Protein AF-A0A2A8ZT69-F1 (afdb_monomer_lite)

Se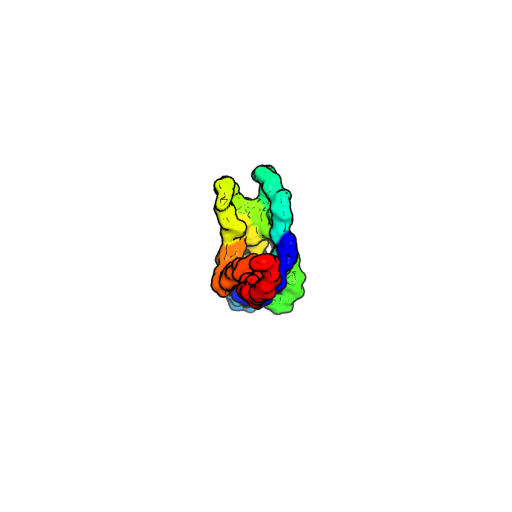condary structure (DSSP, 8-state):
-EEEEEEEEEEE-S--TTS-SEEEEEEEEEEE-SS--TT--EEEEEEEEETTS--EEEEEE--S--TT--GGG-EEEEES--S--TT--EEEEEHHHHHTT--------------------

Sequence (121 aa):
MLKIIEKSFDLYLLNEKEGENIVECVLHSYELFGEVEKNDEYVGHVLITIGKRKPFDFAIWKGDYEPGENWTNHYVCLPTMLEENGDDELEIIPLGDLLEGMEEENDFKDSATKGEDQHDK

Radius of gyration: 20.53 Å; chains: 1; bounding box: 70×48×38 Å

pLDDT: mean 76.57, std 17.74, range [43.19, 97.31]

Foldseek 3Di:
DKDADWDKDWDAAPDDPDDDRIWIKTWGIWDFDDDDDPPDQWTTWTWMDTHPDHTDIWTWGAADDDPPDDLQRIWTWDFSDDPDDPPTDTDIGGVCVVCPPPDPPPVDDDDDDDDDDDDDD

Organism: Bacillus cereus (NCBI:txid1396)

Structure (mmCIF, N/CA/C/O backbone):
data_AF-A0A2A8ZT69-F1
#
_entry.id   AF-A0A2A8ZT69-F1
#
loop_
_atom_site.group_PDB
_atom_site.id
_atom_site.type_symbol
_atom_site.label_atom_id
_atom_site.label_alt_id
_atom_site.label_comp_id
_atom_site.label_asym_id
_atom_site.label_entity_id
_atom_site.label_seq_id
_atom_site.pdbx_PDB_ins_code
_atom_site.Cartn_x
_atom_site.Cartn_y
_atom_site.Cartn_z
_atom_site.occupancy
_atom_site.B_iso_or_equiv
_atom_site.auth_seq_id
_atom_site.auth_comp_id
_atom_site.auth_asym_id
_atom_site.auth_atom_id
_atom_site.pdbx_PDB_model_num
ATOM 1 N N . MET A 1 1 ? 5.777 -12.098 -9.435 1.00 81.06 1 MET A N 1
ATOM 2 C CA . MET A 1 1 ? 6.467 -12.894 -8.385 1.00 81.06 1 MET A CA 1
ATOM 3 C C . MET A 1 1 ? 5.966 -12.394 -7.050 1.00 81.06 1 MET A C 1
ATOM 5 O O . MET A 1 1 ? 6.202 -11.235 -6.730 1.00 81.06 1 MET A O 1
ATOM 9 N N . LEU A 1 2 ? 5.281 -13.255 -6.301 1.00 88.25 2 LEU A N 1
ATOM 10 C CA . LEU A 1 2 ? 4.771 -12.938 -4.972 1.00 88.25 2 LEU A CA 1
ATOM 11 C C . LEU A 1 2 ? 5.908 -12.814 -3.945 1.00 88.25 2 LEU A C 1
ATOM 13 O O . LEU A 1 2 ? 6.772 -13.689 -3.857 1.00 88.25 2 LEU A O 1
ATOM 17 N N . LYS A 1 3 ? 5.873 -11.745 -3.151 1.00 89.75 3 LYS A N 1
ATOM 18 C CA . LYS A 1 3 ? 6.770 -11.466 -2.026 1.00 89.75 3 LYS A CA 1
ATOM 19 C C . LYS A 1 3 ? 5.936 -11.333 -0.749 1.00 89.75 3 LYS A C 1
ATOM 21 O O . LYS A 1 3 ? 5.001 -10.539 -0.714 1.00 89.75 3 LYS A O 1
ATOM 26 N N . ILE A 1 4 ? 6.260 -12.124 0.276 1.00 92.38 4 ILE A N 1
ATOM 27 C CA . ILE A 1 4 ? 5.591 -12.139 1.592 1.00 92.38 4 ILE A CA 1
ATOM 28 C C . ILE A 1 4 ? 6.504 -11.435 2.590 1.00 92.38 4 ILE A C 1
ATOM 30 O O . ILE A 1 4 ? 7.684 -11.775 2.652 1.00 92.38 4 ILE A O 1
ATOM 34 N N . ILE A 1 5 ? 5.977 -10.455 3.323 1.00 90.06 5 ILE A N 1
ATOM 35 C CA . ILE A 1 5 ? 6.806 -9.447 3.998 1.00 90.06 5 ILE A CA 1
ATOM 36 C C . ILE A 1 5 ? 6.311 -9.056 5.397 1.00 90.06 5 ILE A C 1
ATOM 38 O O . ILE A 1 5 ? 7.152 -8.794 6.246 1.00 90.06 5 ILE A O 1
ATOM 42 N N . GLU A 1 6 ? 4.996 -9.013 5.642 1.00 90.88 6 GLU A N 1
ATOM 43 C CA . GLU A 1 6 ? 4.393 -8.570 6.918 1.00 90.88 6 GLU A CA 1
ATOM 44 C C . GLU A 1 6 ? 5.040 -7.302 7.527 1.00 90.88 6 GLU A C 1
ATOM 46 O O . GLU A 1 6 ? 5.816 -7.365 8.481 1.00 90.88 6 GLU A O 1
ATOM 51 N N . LYS A 1 7 ? 4.695 -6.120 6.995 1.00 92.38 7 LYS A N 1
ATOM 52 C CA . LYS A 1 7 ? 5.182 -4.818 7.486 1.00 92.38 7 LYS A CA 1
ATOM 53 C C . LYS A 1 7 ? 4.041 -3.908 7.942 1.00 92.38 7 LYS A C 1
ATOM 55 O O . LYS A 1 7 ? 3.100 -3.683 7.183 1.00 92.38 7 LYS A O 1
ATOM 60 N N . SER A 1 8 ? 4.157 -3.346 9.146 1.00 94.38 8 SER A N 1
ATOM 61 C CA . SER A 1 8 ? 3.216 -2.338 9.648 1.00 94.38 8 SER A CA 1
ATOM 62 C C . SER A 1 8 ? 3.527 -0.937 9.113 1.00 94.38 8 SER A C 1
ATOM 64 O O . SER A 1 8 ? 4.693 -0.567 8.962 1.00 94.38 8 SER A O 1
ATOM 66 N N . PHE A 1 9 ? 2.484 -0.150 8.861 1.00 93.31 9 PHE A N 1
ATOM 67 C CA . PHE A 1 9 ? 2.556 1.280 8.551 1.00 93.31 9 PHE A CA 1
ATOM 68 C C . PHE A 1 9 ? 1.285 1.985 9.034 1.00 93.31 9 PHE A C 1
ATOM 70 O O . PHE A 1 9 ? 0.250 1.345 9.196 1.00 93.31 9 PHE A O 1
ATOM 77 N N . ASP A 1 10 ? 1.352 3.293 9.244 1.00 92.38 10 ASP A N 1
ATOM 78 C CA . ASP A 1 10 ? 0.202 4.088 9.673 1.00 92.38 10 ASP A CA 1
ATOM 79 C C . ASP A 1 10 ? -0.485 4.728 8.462 1.00 92.38 10 ASP A C 1
ATOM 81 O O . ASP A 1 10 ? 0.185 5.260 7.577 1.00 92.38 10 ASP A O 1
ATOM 85 N N . LEU A 1 11 ? -1.819 4.694 8.435 1.00 90.81 11 LEU A N 1
ATOM 86 C CA . LEU A 1 11 ? -2.643 5.350 7.419 1.00 90.81 11 LEU A CA 1
ATOM 87 C C . LEU A 1 11 ? -3.499 6.437 8.066 1.00 90.81 11 LEU A C 1
ATOM 89 O O . LEU A 1 11 ? -4.136 6.188 9.095 1.00 90.81 11 LEU A O 1
ATOM 93 N N . TYR A 1 12 ? -3.551 7.620 7.452 1.00 86.50 12 TYR A N 1
ATOM 94 C CA . TYR A 1 12 ? -4.398 8.704 7.931 1.00 86.50 12 TYR A CA 1
ATOM 95 C C . TYR A 1 12 ? -5.787 8.643 7.285 1.00 86.50 12 TYR A C 1
ATOM 97 O O . TYR A 1 12 ? -5.940 8.616 6.067 1.00 86.50 12 TYR A O 1
ATOM 105 N N . LEU A 1 13 ? -6.826 8.662 8.113 1.00 85.06 13 LEU A N 1
ATOM 106 C CA . LEU A 1 13 ? -8.215 8.661 7.679 1.00 85.06 13 LEU A CA 1
ATOM 107 C C . LEU A 1 13 ? -8.787 10.075 7.751 1.00 85.06 13 LEU A C 1
ATOM 109 O O . LEU A 1 13 ? -8.744 10.732 8.793 1.00 85.06 13 LEU A O 1
ATOM 113 N N . LEU A 1 14 ? -9.365 10.540 6.644 1.00 75.00 14 LEU A N 1
ATOM 114 C CA . LEU A 1 14 ? -9.842 11.916 6.506 1.00 75.00 14 LEU A CA 1
ATOM 115 C C . LEU A 1 14 ? -11.168 12.167 7.240 1.00 75.00 14 LEU A C 1
ATOM 117 O O . LEU A 1 14 ? -11.493 13.326 7.501 1.00 75.00 14 LEU A O 1
ATOM 121 N N . ASN A 1 15 ? -11.939 11.127 7.590 1.00 63.25 15 ASN A N 1
ATOM 122 C CA . ASN A 1 15 ? -13.297 11.327 8.107 1.00 63.25 15 ASN A CA 1
ATOM 123 C C . ASN A 1 15 ? -13.827 10.217 9.046 1.00 63.25 15 ASN A C 1
ATOM 125 O O . ASN A 1 15 ? -14.923 9.697 8.830 1.00 63.25 15 ASN A O 1
ATOM 129 N N . GLU A 1 16 ? -13.109 9.854 10.119 1.00 59.38 16 GLU A N 1
ATOM 130 C CA . GLU A 1 16 ? -13.750 9.096 11.208 1.00 59.38 16 GLU A CA 1
ATOM 131 C C . GLU A 1 16 ? -14.626 10.031 12.055 1.00 59.38 16 GLU A C 1
ATOM 133 O O . GLU A 1 16 ? -14.143 10.880 12.802 1.00 59.38 16 GLU A O 1
ATOM 138 N N . LYS A 1 17 ? -15.951 9.865 11.965 1.00 54.47 17 LYS A N 1
ATOM 139 C CA . LYS A 1 17 ? -16.917 10.640 12.763 1.00 54.47 17 LYS A CA 1
ATOM 140 C C . LYS A 1 17 ? -16.808 10.396 14.279 1.00 54.47 17 LYS A C 1
ATOM 142 O O . LYS A 1 17 ? -17.365 11.190 15.033 1.00 54.47 17 LYS A O 1
ATOM 147 N N . GLU A 1 18 ? -16.116 9.344 14.735 1.00 51.75 18 GLU A N 1
ATOM 148 C CA . GLU A 1 18 ? -16.039 8.944 16.153 1.00 51.75 18 GLU A CA 1
ATOM 149 C C . GLU A 1 18 ? -14.719 8.222 16.549 1.00 51.75 18 GLU A C 1
ATOM 151 O O . GLU A 1 18 ? -14.772 7.229 17.276 1.00 51.75 18 GLU A O 1
ATOM 156 N N . GLY A 1 19 ? -13.526 8.659 16.114 1.00 58.56 19 GLY A N 1
ATOM 157 C CA . GLY A 1 19 ? -12.318 7.866 16.420 1.00 58.56 19 GLY A CA 1
ATOM 158 C C . GLY A 1 19 ? -10.933 8.483 16.201 1.00 58.56 19 GLY A C 1
ATOM 159 O O . GLY A 1 19 ? -10.765 9.702 16.159 1.00 58.56 19 GLY A O 1
ATOM 160 N N . GLU A 1 20 ? -9.930 7.594 16.182 1.00 59.81 20 GLU A N 1
ATOM 161 C CA . GLU A 1 20 ? -8.517 7.892 15.932 1.00 59.81 20 GLU A CA 1
ATOM 162 C C . GLU A 1 20 ? -8.313 8.066 14.422 1.00 59.81 20 GLU A C 1
ATOM 164 O O . GLU A 1 20 ? -8.500 7.137 13.645 1.00 59.81 20 GLU A O 1
ATOM 169 N N . ASN A 1 21 ? -7.878 9.253 13.994 1.00 79.62 21 ASN A N 1
ATOM 170 C CA . ASN A 1 21 ? -7.657 9.556 12.572 1.00 79.62 21 ASN A CA 1
ATOM 171 C C . ASN A 1 21 ? -6.461 8.806 11.958 1.00 79.62 21 ASN A C 1
ATOM 173 O O . ASN A 1 21 ? -6.146 9.016 10.794 1.00 79.62 21 ASN A O 1
ATOM 177 N N . ILE A 1 22 ? -5.750 7.996 12.739 1.00 86.94 22 ILE A N 1
ATOM 178 C CA . ILE A 1 22 ? -4.614 7.198 12.289 1.00 86.94 22 ILE A CA 1
ATOM 179 C C . ILE A 1 22 ? -4.944 5.747 12.595 1.00 86.94 22 ILE A C 1
ATOM 181 O O . ILE A 1 22 ? -5.265 5.415 13.736 1.00 86.94 22 ILE A O 1
ATOM 185 N N . VAL A 1 23 ? -4.849 4.886 11.587 1.00 88.81 23 VAL A N 1
ATOM 186 C CA . VAL A 1 23 ? -5.051 3.447 11.741 1.00 88.81 23 VAL A CA 1
ATOM 187 C C . VAL A 1 23 ? -3.795 2.687 11.360 1.00 88.81 23 VAL A C 1
ATOM 189 O O . VAL A 1 23 ? -3.219 2.900 10.295 1.00 88.81 23 VAL A O 1
ATOM 192 N N . GLU A 1 24 ? -3.408 1.752 12.225 1.00 92.31 24 GLU A N 1
ATOM 193 C CA . GLU A 1 24 ? -2.346 0.804 11.914 1.00 92.31 24 GLU A CA 1
ATOM 194 C C . GLU A 1 24 ? -2.801 -0.098 10.761 1.00 92.31 24 GLU A C 1
ATOM 196 O O . GLU A 1 24 ? -3.885 -0.695 10.784 1.00 92.31 24 GLU A O 1
ATOM 201 N N . CYS A 1 25 ? -1.955 -0.196 9.748 1.00 94.19 25 CYS A N 1
ATOM 202 C CA . CYS A 1 25 ? -2.112 -1.061 8.598 1.00 94.19 25 CYS A CA 1
ATOM 203 C C . CYS A 1 25 ? -0.988 -2.091 8.561 1.00 94.19 25 CYS A C 1
ATOM 205 O O . CYS A 1 25 ? 0.112 -1.844 9.044 1.00 94.19 25 CYS A O 1
ATOM 207 N N . VAL A 1 26 ? -1.254 -3.243 7.947 1.00 95.81 26 VAL A N 1
ATOM 208 C CA . VAL A 1 26 ? -0.258 -4.303 7.746 1.00 95.81 26 VAL A CA 1
ATOM 209 C C . VAL A 1 26 ? -0.222 -4.684 6.274 1.00 95.81 26 VAL A C 1
ATOM 211 O O . VAL A 1 26 ? -1.218 -5.179 5.742 1.00 95.81 26 VAL A O 1
ATOM 214 N N . LEU A 1 27 ? 0.923 -4.473 5.626 1.00 96.19 27 LEU A N 1
ATOM 215 C CA . LEU A 1 27 ? 1.257 -5.012 4.312 1.00 96.19 27 LEU A CA 1
ATOM 216 C C . LEU A 1 27 ? 1.687 -6.471 4.467 1.00 96.19 27 LEU A C 1
ATOM 218 O O . LEU A 1 27 ? 2.764 -6.754 4.983 1.00 96.19 27 LEU A O 1
ATOM 222 N N . HIS A 1 28 ? 0.865 -7.399 3.990 1.00 96.12 28 HIS A N 1
ATOM 223 C CA . HIS A 1 28 ? 1.132 -8.836 4.093 1.00 96.12 28 HIS A CA 1
ATOM 224 C C . HIS A 1 28 ? 2.034 -9.325 2.965 1.00 96.12 28 HIS A C 1
ATOM 226 O O . HIS A 1 28 ? 3.003 -10.055 3.189 1.00 96.12 28 HIS A O 1
ATOM 232 N N . SER A 1 29 ? 1.726 -8.898 1.743 1.00 95.38 29 SER A N 1
ATOM 233 C CA . SER A 1 29 ? 2.437 -9.320 0.542 1.00 95.38 29 SER A CA 1
ATOM 234 C C . SER A 1 29 ? 2.242 -8.347 -0.609 1.00 95.38 29 SER A C 1
ATOM 236 O O . SER A 1 29 ? 1.243 -7.627 -0.656 1.00 95.38 29 SER A O 1
ATOM 238 N N . TYR A 1 30 ? 3.143 -8.405 -1.584 1.00 93.94 30 TYR A N 1
ATOM 239 C CA . TYR A 1 30 ? 2.944 -7.787 -2.889 1.00 93.94 30 TYR A CA 1
ATOM 240 C C . TYR A 1 30 ? 3.353 -8.729 -4.019 1.00 93.94 30 TYR A C 1
ATOM 242 O O . TYR A 1 30 ? 4.206 -9.602 -3.857 1.00 93.94 30 TYR A O 1
ATOM 250 N N . GLU A 1 31 ? 2.762 -8.532 -5.187 1.00 92.75 31 GLU A N 1
ATOM 251 C CA . GLU A 1 31 ? 3.163 -9.181 -6.423 1.00 92.75 31 GLU A CA 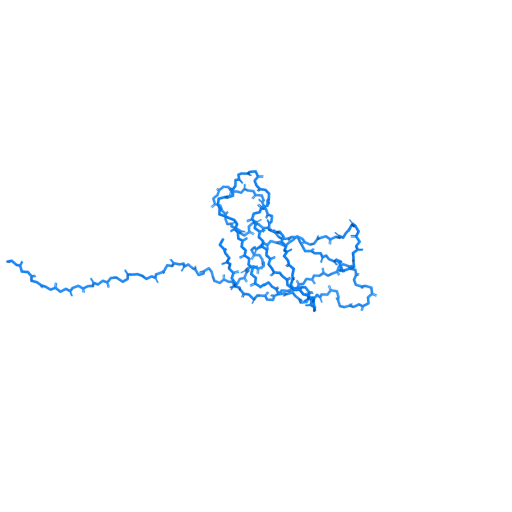1
ATOM 252 C C . GLU A 1 31 ? 3.194 -8.155 -7.549 1.00 92.75 31 GLU A C 1
ATOM 254 O O . GLU A 1 31 ? 2.178 -7.544 -7.863 1.00 92.75 31 GLU A O 1
ATOM 259 N N . LEU A 1 32 ? 4.355 -8.011 -8.186 1.00 88.88 32 LEU A N 1
ATOM 260 C CA . LEU 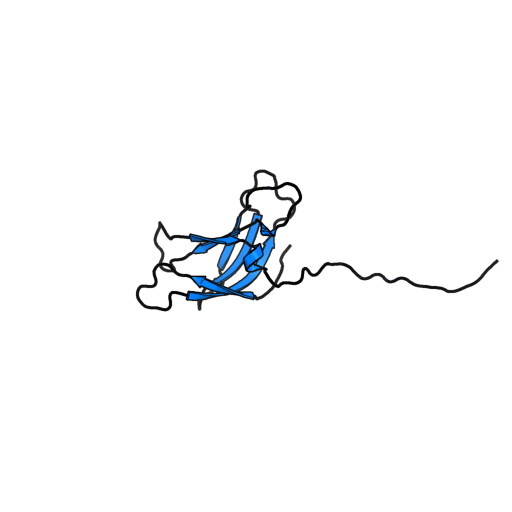A 1 32 ? 4.482 -7.308 -9.459 1.00 88.88 32 LEU A CA 1
ATOM 261 C C . LEU A 1 32 ? 4.364 -8.304 -10.615 1.00 88.88 32 LEU A C 1
ATOM 263 O O . LEU A 1 32 ? 4.912 -9.420 -10.553 1.00 88.88 32 LEU A O 1
ATOM 267 N N . PHE A 1 33 ? 3.663 -7.888 -11.668 1.00 86.88 33 PHE A N 1
ATOM 268 C CA . PHE A 1 33 ? 3.656 -8.595 -12.943 1.00 86.88 33 PHE A CA 1
ATOM 269 C C . PHE A 1 33 ? 5.045 -8.531 -13.583 1.00 86.88 33 PHE A C 1
ATOM 271 O O . PHE A 1 33 ? 5.840 -7.647 -13.280 1.00 86.88 33 PHE A O 1
ATOM 278 N N . GLY A 1 34 ? 5.360 -9.531 -14.408 1.00 76.00 34 GLY A N 1
ATOM 279 C CA . GLY A 1 34 ? 6.674 -9.668 -15.036 1.00 76.00 34 GLY A CA 1
ATOM 280 C C . GLY A 1 34 ? 6.924 -8.601 -16.101 1.00 76.00 34 GLY A C 1
ATOM 281 O O . GLY A 1 34 ? 7.286 -7.471 -15.794 1.00 76.00 34 GLY A O 1
ATOM 282 N N . GLU A 1 35 ? 6.777 -8.964 -17.373 1.00 70.56 35 GLU A N 1
ATOM 283 C CA . GLU A 1 35 ? 6.889 -7.990 -18.460 1.00 70.56 35 GLU A CA 1
ATOM 284 C C . GLU A 1 35 ? 5.702 -7.019 -18.397 1.00 70.56 35 GLU A C 1
ATOM 286 O O . GLU A 1 35 ? 4.575 -7.392 -18.706 1.00 70.56 35 GLU A O 1
ATOM 291 N N . VAL A 1 36 ? 5.968 -5.789 -17.953 1.00 70.69 36 VAL A N 1
ATOM 292 C CA . VAL A 1 36 ? 5.013 -4.676 -17.958 1.00 70.69 36 VAL A CA 1
ATOM 293 C C . VAL A 1 36 ? 5.194 -3.909 -19.264 1.00 70.69 36 VAL A C 1
ATOM 295 O O . VAL A 1 36 ? 6.262 -3.343 -19.527 1.00 70.69 36 VAL A O 1
ATOM 298 N N . GLU A 1 37 ? 4.160 -3.875 -20.099 1.00 69.62 37 GLU A N 1
ATOM 299 C CA . GLU A 1 37 ? 4.179 -3.112 -21.336 1.00 69.62 37 GLU A CA 1
ATOM 300 C C . GLU A 1 37 ? 4.222 -1.602 -21.057 1.00 69.62 37 GLU A C 1
ATOM 302 O O . GLU A 1 37 ? 3.904 -1.084 -19.980 1.00 69.62 37 GLU A O 1
ATOM 307 N N . LYS A 1 38 ? 4.616 -0.831 -22.074 1.00 69.75 38 LYS A N 1
ATOM 308 C CA . LYS A 1 38 ? 4.679 0.630 -21.956 1.00 69.75 38 LYS A CA 1
ATOM 309 C C . LYS A 1 38 ? 3.323 1.238 -21.570 1.00 69.75 38 LYS A C 1
ATOM 311 O O . LYS A 1 38 ? 3.314 2.215 -20.825 1.00 69.75 38 LYS A O 1
ATOM 316 N N . ASN A 1 39 ? 2.231 0.644 -22.043 1.00 78.19 39 ASN A N 1
ATOM 317 C CA . ASN A 1 39 ? 0.868 1.144 -21.863 1.00 78.19 39 ASN A CA 1
ATOM 318 C C . ASN A 1 39 ? 0.141 0.528 -20.660 1.00 78.19 39 ASN A C 1
ATOM 320 O O . ASN A 1 39 ? -1.008 0.886 -20.418 1.00 78.19 39 ASN A O 1
ATOM 324 N N . ASP A 1 40 ? 0.775 -0.390 -19.933 1.00 82.00 40 ASP A N 1
ATOM 325 C CA . ASP A 1 40 ? 0.164 -0.978 -18.749 1.00 82.00 40 ASP A CA 1
ATOM 326 C C . ASP A 1 40 ? 0.166 0.051 -17.626 1.00 82.00 40 ASP A C 1
ATOM 328 O O . ASP A 1 40 ? 1.223 0.482 -17.178 1.00 82.00 40 ASP A O 1
ATOM 332 N N . GLU A 1 41 ? -1.012 0.460 -17.169 1.00 87.19 41 GLU A N 1
ATOM 333 C CA . GLU A 1 41 ? -1.155 1.306 -15.977 1.00 87.19 41 GLU A CA 1
ATOM 334 C C . GLU A 1 41 ? -1.200 0.456 -14.708 1.00 87.19 41 GLU A C 1
ATOM 336 O O . GLU A 1 41 ? -0.799 0.892 -13.634 1.00 87.19 41 GLU A O 1
ATOM 341 N N . TYR A 1 42 ? -1.665 -0.778 -14.843 1.00 91.06 42 TYR A N 1
ATOM 342 C CA . TYR A 1 42 ? -1.906 -1.709 -13.762 1.00 91.06 42 TYR A CA 1
ATOM 343 C C . TYR A 1 42 ? -0.823 -2.794 -13.746 1.00 91.06 42 TYR A C 1
ATOM 345 O O . TYR A 1 42 ? -0.700 -3.559 -14.701 1.00 91.06 42 TYR A O 1
ATOM 353 N N . VAL A 1 43 ? -0.019 -2.848 -12.681 1.00 91.06 43 VAL A N 1
ATOM 354 C CA . VAL A 1 43 ? 1.279 -3.557 -12.697 1.00 91.06 43 VAL A CA 1
ATOM 355 C C . VAL A 1 43 ? 1.449 -4.586 -11.582 1.00 91.06 43 VAL A C 1
ATOM 357 O O . VAL A 1 43 ? 2.500 -5.225 -11.489 1.00 91.06 43 VAL A O 1
ATOM 360 N N . GLY A 1 44 ? 0.437 -4.775 -10.735 1.00 93.00 44 GLY A N 1
ATOM 361 C CA . GLY A 1 44 ? 0.503 -5.768 -9.672 1.00 93.00 44 GLY A CA 1
ATOM 362 C C . GLY A 1 44 ? -0.574 -5.637 -8.606 1.00 93.00 44 GLY A C 1
ATOM 363 O O . GLY A 1 44 ? -1.542 -4.893 -8.749 1.00 93.00 44 GLY A O 1
ATOM 364 N N . HIS A 1 45 ? -0.388 -6.356 -7.507 1.00 95.31 45 HIS A N 1
ATOM 365 C CA . HIS A 1 45 ? -1.294 -6.361 -6.364 1.00 95.31 45 HIS A CA 1
ATOM 366 C C . HIS A 1 45 ? -0.532 -6.236 -5.047 1.00 95.31 45 HIS A C 1
ATOM 368 O O . HIS A 1 45 ? 0.572 -6.767 -4.914 1.00 95.31 45 HIS A O 1
ATOM 374 N N . VAL A 1 46 ? -1.158 -5.617 -4.049 1.00 96.00 46 VAL A N 1
ATOM 375 C CA . VAL A 1 46 ? -0.756 -5.720 -2.641 1.00 96.00 46 VAL A CA 1
ATOM 376 C C . VAL A 1 46 ? -1.907 -6.233 -1.792 1.00 96.00 46 VAL A C 1
ATOM 378 O O . VAL A 1 46 ? -3.056 -5.868 -2.020 1.00 96.00 46 VAL A O 1
ATOM 381 N N . LEU A 1 47 ? -1.585 -7.032 -0.778 1.00 97.31 47 LEU A N 1
ATOM 382 C CA . LEU A 1 47 ? -2.537 -7.481 0.231 1.00 97.31 47 LEU A CA 1
ATOM 383 C C . LEU A 1 47 ? -2.296 -6.697 1.521 1.00 97.31 47 LEU A C 1
ATOM 385 O O . LEU A 1 47 ? -1.241 -6.840 2.145 1.00 97.31 47 LEU A O 1
ATOM 389 N N . ILE A 1 48 ? -3.268 -5.882 1.930 1.00 96.69 48 ILE A N 1
ATOM 390 C CA . ILE A 1 48 ? -3.145 -4.987 3.087 1.00 96.69 48 ILE A CA 1
ATOM 391 C C . ILE A 1 48 ? -4.327 -5.181 4.037 1.00 96.69 48 ILE A C 1
ATOM 393 O O . ILE A 1 48 ? -5.476 -5.316 3.624 1.00 96.69 48 ILE A O 1
ATOM 397 N N . THR A 1 49 ? -4.056 -5.184 5.339 1.00 95.25 49 THR A N 1
ATOM 398 C CA . THR A 1 49 ? -5.080 -5.007 6.379 1.00 95.25 49 THR A CA 1
ATOM 399 C C . THR A 1 49 ? -5.084 -3.562 6.849 1.00 95.25 49 THR A C 1
ATOM 401 O O . THR A 1 49 ? -4.021 -3.043 7.155 1.00 95.25 49 THR A O 1
ATOM 404 N N . ILE A 1 50 ? -6.263 -2.936 6.931 1.00 91.75 50 ILE A N 1
ATOM 405 C CA . ILE A 1 50 ? -6.441 -1.563 7.432 1.00 91.75 50 ILE A CA 1
ATOM 406 C C . ILE A 1 50 ? -7.194 -1.612 8.766 1.00 91.75 50 ILE A C 1
ATOM 408 O O . ILE A 1 50 ? -8.379 -1.977 8.815 1.00 91.75 50 ILE A O 1
ATOM 412 N N . GLY A 1 51 ? -6.520 -1.250 9.858 1.00 88.56 51 GLY A N 1
ATOM 413 C CA . GLY A 1 51 ? -7.046 -1.359 11.215 1.00 88.56 51 GLY A CA 1
ATOM 414 C C . GLY A 1 51 ? -7.417 -2.803 11.573 1.00 88.56 51 GLY A C 1
ATOM 415 O O . GLY A 1 51 ? -6.695 -3.751 11.290 1.00 88.56 51 GLY A O 1
ATOM 416 N N . LYS A 1 52 ? -8.594 -3.003 12.179 1.00 86.38 52 LYS A N 1
ATOM 417 C CA . LYS A 1 52 ? -9.078 -4.332 12.623 1.00 86.38 52 LYS A CA 1
ATOM 418 C C . LYS A 1 52 ? -9.871 -5.100 11.555 1.00 86.38 52 LYS A C 1
ATOM 420 O O . LYS A 1 52 ? -10.636 -6.009 11.886 1.00 86.38 52 LYS A O 1
ATOM 425 N N . ARG A 1 53 ? -9.773 -4.694 10.286 1.00 86.69 53 ARG A N 1
ATOM 426 C CA . ARG A 1 53 ? -10.538 -5.297 9.185 1.00 86.69 53 ARG A CA 1
ATOM 427 C C . ARG A 1 53 ? -9.900 -6.596 8.700 1.00 86.69 53 ARG A C 1
ATOM 429 O O . ARG A 1 53 ? -8.836 -7.004 9.150 1.00 86.69 53 ARG A O 1
ATOM 436 N N . LYS A 1 54 ? -10.587 -7.267 7.775 1.00 92.06 54 LYS A N 1
ATOM 437 C CA . LYS A 1 54 ? -9.983 -8.360 7.008 1.00 92.06 54 LYS A CA 1
ATOM 438 C C . LYS A 1 54 ? -8.944 -7.794 6.027 1.00 92.06 54 LYS A C 1
ATOM 440 O O . LYS A 1 54 ? -9.065 -6.625 5.666 1.00 92.06 54 LYS A O 1
ATOM 445 N N . PRO A 1 55 ? -7.967 -8.598 5.582 1.00 94.38 55 PRO A N 1
ATOM 446 C CA . PRO A 1 55 ? -7.093 -8.225 4.477 1.00 94.38 55 PRO A CA 1
ATOM 447 C C . PRO A 1 55 ? -7.885 -7.942 3.191 1.00 94.38 55 PRO A C 1
ATOM 449 O O . PRO A 1 55 ? -8.873 -8.629 2.916 1.00 94.38 55 PRO A O 1
ATOM 452 N N . PHE A 1 56 ? -7.427 -6.963 2.415 1.00 93.06 56 PHE A N 1
ATOM 453 C CA . PHE A 1 56 ? -7.969 -6.570 1.117 1.00 93.06 56 PHE A CA 1
ATOM 454 C C . PHE A 1 56 ? -6.858 -6.472 0.076 1.00 93.06 56 PHE A C 1
ATOM 456 O O . PHE A 1 56 ? -5.747 -6.034 0.383 1.00 93.06 56 PHE A O 1
ATOM 463 N N . ASP A 1 57 ? -7.187 -6.867 -1.151 1.00 95.44 57 ASP A N 1
ATOM 464 C CA . ASP A 1 57 ? -6.315 -6.697 -2.306 1.00 95.44 57 ASP A CA 1
ATOM 465 C C . ASP A 1 57 ? -6.476 -5.291 -2.885 1.00 95.44 57 ASP A C 1
ATOM 467 O O . ASP A 1 57 ? -7.585 -4.859 -3.210 1.00 95.44 57 ASP A O 1
ATOM 471 N N . PHE A 1 58 ? -5.353 -4.603 -3.064 1.00 95.19 58 PHE A N 1
ATOM 472 C CA . PHE A 1 58 ? -5.272 -3.320 -3.747 1.00 95.19 58 PHE A CA 1
ATOM 473 C C . PHE A 1 58 ? -4.426 -3.447 -5.006 1.00 95.19 58 PHE A C 1
ATOM 475 O O . PHE A 1 58 ? -3.486 -4.242 -5.080 1.00 95.19 58 PHE A O 1
ATOM 482 N N . ALA A 1 59 ? -4.769 -2.648 -6.010 1.00 95.31 59 ALA A N 1
ATOM 483 C CA . ALA A 1 59 ? -3.997 -2.552 -7.234 1.00 95.31 59 ALA A CA 1
ATOM 484 C C . ALA A 1 59 ? -2.693 -1.777 -7.000 1.00 95.31 59 ALA A C 1
ATOM 486 O O . ALA A 1 59 ? -2.690 -0.750 -6.319 1.00 95.31 59 ALA A O 1
ATOM 487 N N . ILE A 1 60 ? -1.607 -2.257 -7.609 1.00 93.94 60 ILE A N 1
ATOM 488 C CA . ILE A 1 60 ? -0.385 -1.478 -7.801 1.00 93.94 60 ILE A CA 1
ATOM 489 C C . ILE A 1 60 ? -0.475 -0.822 -9.172 1.00 93.94 60 ILE A C 1
ATOM 491 O O . ILE A 1 60 ? -0.671 -1.497 -10.188 1.00 93.94 60 ILE A O 1
ATOM 495 N N . TRP A 1 61 ? -0.297 0.489 -9.186 1.00 92.81 61 TRP A N 1
ATOM 496 C CA . TRP A 1 61 ? -0.324 1.307 -10.382 1.00 92.81 61 TRP A CA 1
ATOM 497 C C . TRP A 1 61 ? 1.080 1.744 -10.773 1.00 92.81 61 TRP A C 1
ATOM 499 O O . TRP A 1 61 ? 1.968 1.947 -9.938 1.00 92.81 61 TRP A O 1
ATOM 509 N N . LYS A 1 62 ? 1.274 1.884 -12.078 1.00 87.69 62 LYS A N 1
ATOM 510 C CA . LYS A 1 62 ? 2.506 2.367 -12.675 1.00 87.69 62 LYS A CA 1
ATOM 511 C C . LYS A 1 62 ? 2.665 3.857 -12.383 1.00 87.69 62 LYS A C 1
ATOM 513 O O . LYS A 1 62 ? 1.802 4.647 -12.758 1.00 87.69 62 LYS A O 1
ATOM 518 N N . GLY A 1 63 ? 3.763 4.242 -11.738 1.00 81.12 63 GLY A N 1
ATOM 519 C CA . GLY A 1 63 ? 4.187 5.641 -11.686 1.00 81.12 63 GLY A CA 1
ATOM 520 C C . GLY A 1 63 ? 4.800 6.096 -13.002 1.00 81.12 63 GLY A C 1
ATOM 521 O O . GLY A 1 63 ? 4.985 5.294 -13.920 1.00 81.12 63 GLY A O 1
ATOM 522 N N . ASP A 1 64 ? 5.126 7.382 -13.098 1.00 72.31 64 ASP A N 1
ATOM 523 C CA . ASP A 1 64 ? 5.711 7.958 -14.307 1.00 72.31 64 ASP A CA 1
ATOM 524 C C . ASP A 1 64 ? 6.927 7.136 -14.772 1.00 72.31 64 ASP A C 1
ATOM 526 O O . ASP A 1 64 ? 7.915 6.951 -14.062 1.00 72.31 64 ASP A O 1
ATOM 530 N N . TYR A 1 65 ? 6.791 6.557 -15.966 1.00 54.91 65 TYR A N 1
ATOM 531 C CA . TYR A 1 65 ? 7.736 5.603 -16.533 1.00 54.91 65 TYR A CA 1
ATOM 532 C C . TYR A 1 65 ? 9.063 6.287 -16.874 1.00 54.91 65 TYR A C 1
ATOM 534 O O . TYR A 1 65 ? 9.147 7.001 -17.878 1.00 54.91 65 TYR A O 1
ATOM 542 N N . GLU A 1 66 ? 10.116 5.984 -16.117 1.00 56.16 66 GLU A N 1
ATOM 543 C CA . GLU A 1 66 ? 11.495 6.216 -16.545 1.00 56.16 66 GLU A CA 1
ATOM 544 C C . GLU A 1 66 ? 12.130 4.884 -16.989 1.00 56.16 66 GLU A C 1
ATOM 546 O O . GLU A 1 66 ? 12.215 3.934 -16.205 1.00 56.16 66 GLU A O 1
ATOM 551 N N . PRO A 1 67 ? 12.536 4.742 -18.267 1.00 46.69 67 PRO A N 1
ATOM 552 C CA . PRO A 1 67 ? 13.133 3.506 -18.753 1.00 46.69 67 PRO A CA 1
ATOM 553 C C . PRO A 1 67 ? 14.470 3.244 -18.048 1.00 46.69 67 PRO A C 1
ATOM 555 O O . PRO A 1 67 ? 15.458 3.922 -18.318 1.00 46.69 67 PRO A O 1
ATOM 558 N N . GLY A 1 68 ? 14.502 2.212 -17.202 1.00 52.53 68 GLY A N 1
ATOM 559 C CA . GLY A 1 68 ? 15.718 1.724 -16.549 1.00 52.53 68 GLY A CA 1
ATOM 560 C C . GLY A 1 68 ? 15.802 1.942 -15.037 1.00 52.53 68 GLY A C 1
ATOM 561 O O . GLY A 1 68 ? 16.804 1.519 -14.469 1.00 52.53 68 GLY A O 1
ATOM 562 N N . GLU A 1 69 ? 14.791 2.529 -14.384 1.00 52.53 69 GLU A N 1
ATOM 563 C CA . GLU A 1 69 ? 14.811 2.745 -12.929 1.00 52.53 69 GLU A CA 1
ATOM 564 C C . GLU A 1 69 ? 13.623 2.145 -12.154 1.00 52.53 69 GLU A C 1
ATOM 566 O O . GLU A 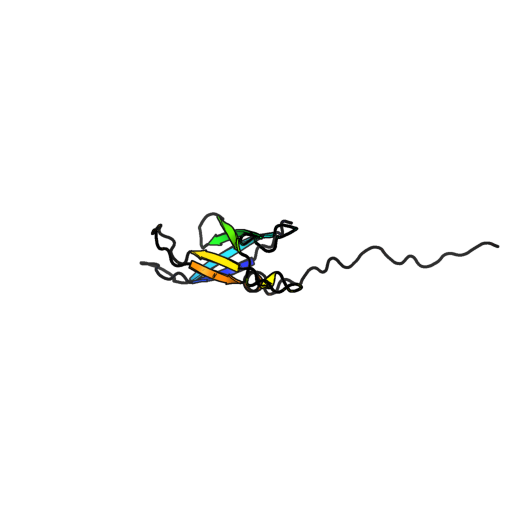1 69 ? 12.567 1.811 -12.689 1.00 52.53 69 GLU A O 1
ATOM 571 N N . ASN A 1 70 ? 13.927 1.962 -10.868 1.00 57.12 70 ASN A N 1
ATOM 572 C CA . ASN A 1 70 ? 13.272 1.276 -9.762 1.00 57.12 70 ASN A CA 1
ATOM 573 C C . ASN A 1 70 ? 11.734 1.174 -9.750 1.00 57.12 70 ASN A C 1
ATOM 575 O O . ASN A 1 70 ? 10.990 2.145 -9.874 1.00 57.12 70 ASN A O 1
ATOM 579 N N . TRP A 1 71 ? 11.276 -0.020 -9.362 1.00 61.34 71 TRP A N 1
ATOM 580 C CA . TRP A 1 71 ? 9.915 -0.341 -8.903 1.00 61.34 71 TRP A CA 1
ATOM 581 C C . TRP A 1 71 ? 9.396 0.573 -7.775 1.00 61.34 71 TRP A C 1
ATOM 583 O O . TRP A 1 71 ? 8.198 0.571 -7.497 1.00 61.34 71 TRP A O 1
ATOM 593 N N . THR A 1 72 ? 10.267 1.364 -7.141 1.00 65.19 72 THR A N 1
ATOM 594 C CA . THR A 1 72 ? 9.926 2.346 -6.101 1.00 65.19 72 THR A CA 1
ATOM 595 C C . THR A 1 72 ? 8.971 3.431 -6.588 1.00 65.19 72 THR A C 1
ATOM 597 O O . THR A 1 72 ? 8.290 4.032 -5.764 1.00 65.19 72 THR A O 1
ATOM 600 N N . ASN A 1 73 ? 8.892 3.660 -7.905 1.00 75.75 73 ASN A N 1
ATOM 601 C CA . ASN A 1 73 ? 8.013 4.673 -8.492 1.00 75.75 73 ASN A CA 1
ATOM 602 C C . ASN A 1 73 ? 6.563 4.190 -8.659 1.00 75.75 73 ASN A C 1
ATOM 604 O O . ASN A 1 73 ? 5.679 5.000 -8.918 1.00 75.75 73 ASN A O 1
ATOM 608 N N . HIS A 1 74 ? 6.287 2.889 -8.523 1.00 89.06 74 HIS A N 1
ATOM 609 C CA . HIS A 1 74 ? 4.912 2.388 -8.487 1.00 89.06 74 HIS A CA 1
ATOM 610 C C . HIS A 1 74 ? 4.194 2.852 -7.220 1.00 89.06 74 HIS A C 1
ATOM 612 O O . HIS A 1 74 ? 4.840 3.174 -6.227 1.00 89.06 74 HIS A O 1
ATOM 618 N N . TYR A 1 75 ? 2.865 2.861 -7.231 1.00 91.94 75 TYR A N 1
ATOM 619 C CA . TYR A 1 75 ? 2.080 3.332 -6.093 1.00 91.94 75 TYR A CA 1
ATOM 620 C C . TYR A 1 75 ? 0.819 2.503 -5.871 1.00 91.94 75 TYR A C 1
ATOM 622 O O . TYR A 1 75 ? 0.359 1.769 -6.746 1.00 91.94 75 TYR A O 1
ATOM 630 N N . VAL A 1 76 ? 0.260 2.632 -4.674 1.00 93.81 76 VAL A N 1
ATOM 631 C CA . VAL A 1 76 ? -1.002 2.023 -4.256 1.00 93.81 76 VAL A CA 1
ATOM 632 C C . VAL A 1 76 ? -1.942 3.143 -3.824 1.00 93.81 76 VAL A C 1
ATOM 634 O O . VAL A 1 76 ? -1.513 4.095 -3.175 1.00 93.81 76 VAL A O 1
ATOM 637 N N . CYS A 1 77 ? -3.221 3.028 -4.175 1.00 92.94 77 CYS A N 1
ATOM 638 C CA . CYS A 1 77 ? -4.256 3.940 -3.692 1.00 92.94 77 CYS A CA 1
ATOM 639 C C . CYS A 1 77 ? -5.016 3.279 -2.540 1.00 92.94 77 CYS A C 1
ATOM 641 O O . CYS A 1 77 ? -5.651 2.241 -2.749 1.00 92.94 77 CYS A O 1
ATOM 643 N N . LEU A 1 78 ? -4.966 3.871 -1.346 1.00 92.06 78 LEU A N 1
ATOM 644 C CA . LEU A 1 78 ? -5.669 3.380 -0.161 1.00 92.06 78 LEU A CA 1
ATOM 645 C C . LEU A 1 78 ? -6.840 4.297 0.215 1.00 92.06 78 LEU A C 1
ATOM 647 O O . LEU A 1 78 ? -6.737 5.513 0.069 1.00 92.06 78 LEU A O 1
ATOM 651 N N . PRO A 1 79 ? -7.963 3.741 0.696 1.00 88.62 79 PRO A N 1
ATOM 652 C CA . PRO A 1 79 ? -9.122 4.531 1.079 1.00 88.62 79 PRO A CA 1
ATOM 653 C C . PRO A 1 79 ? -8.856 5.302 2.374 1.00 88.62 79 PRO A C 1
ATOM 655 O O . PRO A 1 79 ? -8.453 4.721 3.381 1.00 88.62 79 PRO A O 1
ATOM 658 N N . THR A 1 80 ? -9.143 6.603 2.365 1.00 84.50 80 THR A N 1
ATOM 659 C CA . THR A 1 80 ? -9.061 7.464 3.563 1.00 84.50 80 THR A CA 1
ATOM 660 C C . THR A 1 80 ? -10.385 7.540 4.328 1.00 84.50 80 THR A C 1
ATOM 662 O O . THR A 1 80 ? -10.459 8.109 5.419 1.00 84.50 80 THR A O 1
ATOM 665 N N . MET A 1 81 ? -11.443 6.958 3.763 1.00 80.75 81 MET A N 1
ATOM 666 C CA . MET A 1 81 ? -12.753 6.787 4.379 1.00 80.75 81 MET A CA 1
ATOM 667 C C . MET A 1 81 ? -13.127 5.310 4.326 1.00 80.75 81 MET A C 1
ATOM 669 O O . MET A 1 81 ? -12.846 4.611 3.359 1.00 80.75 81 MET A O 1
ATOM 673 N N . LEU A 1 82 ? -13.713 4.809 5.409 1.00 73.62 82 LEU A N 1
ATOM 674 C CA . LEU A 1 82 ? -13.976 3.377 5.576 1.00 73.62 82 LEU A CA 1
ATOM 675 C C . LEU A 1 82 ? -15.465 3.027 5.504 1.00 73.62 82 LEU A C 1
ATOM 677 O O . LEU A 1 82 ? -15.823 1.848 5.532 1.00 73.62 82 LEU A O 1
ATOM 681 N N . GLU A 1 83 ? -16.318 4.047 5.477 1.00 70.38 83 GLU A N 1
ATOM 682 C CA . GLU A 1 83 ? -17.738 3.932 5.164 1.00 70.38 83 GLU A CA 1
ATOM 683 C C . GLU A 1 83 ? -17.889 4.103 3.651 1.00 70.38 83 GLU A C 1
ATOM 685 O O . GLU A 1 83 ? -17.353 5.068 3.121 1.00 70.38 83 GLU A O 1
ATOM 690 N N . GLU A 1 84 ? -18.611 3.20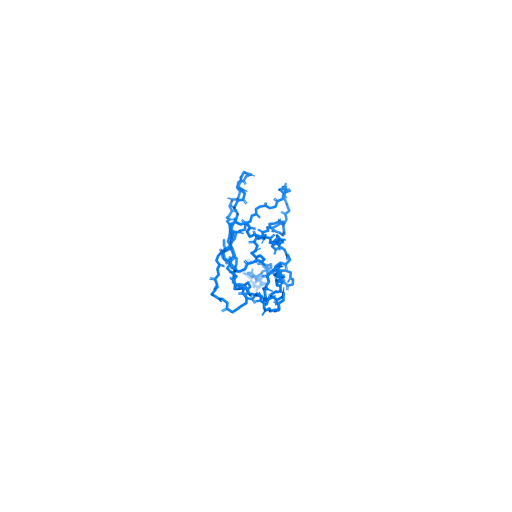1 2.976 1.00 55.31 84 GLU A N 1
ATOM 691 C CA . GLU A 1 84 ? -18.836 3.283 1.524 1.00 55.31 84 GLU A CA 1
ATOM 692 C C . GLU A 1 84 ? -19.502 4.616 1.154 1.00 55.31 84 GLU A C 1
ATOM 694 O O . GLU A 1 84 ? -20.708 4.792 1.354 1.00 55.31 84 GLU A O 1
ATOM 699 N N . ASN A 1 85 ? -18.744 5.537 0.560 1.00 56.12 85 ASN A N 1
ATOM 700 C CA . ASN A 1 85 ? -19.302 6.661 -0.176 1.00 56.12 85 ASN A CA 1
ATOM 701 C C . ASN A 1 85 ? -18.707 6.668 -1.590 1.00 56.12 85 ASN A C 1
ATOM 703 O O . ASN A 1 85 ? -17.542 6.374 -1.814 1.00 56.12 85 ASN A O 1
ATOM 707 N N . GLY A 1 86 ? -19.527 6.979 -2.596 1.00 51.78 86 GLY A N 1
ATOM 708 C CA . GLY A 1 86 ? -19.118 6.879 -4.007 1.00 51.78 86 GLY A CA 1
ATOM 709 C C . GLY A 1 86 ? -17.970 7.809 -4.437 1.00 51.78 86 GLY A C 1
ATOM 710 O O . GLY A 1 86 ? -17.474 7.642 -5.545 1.00 51.78 86 GLY A O 1
ATOM 711 N N . ASP A 1 87 ? -17.561 8.742 -3.572 1.00 61.66 87 ASP A N 1
ATOM 712 C CA . ASP A 1 87 ? -16.497 9.733 -3.778 1.00 61.66 87 ASP A CA 1
ATOM 713 C C . ASP A 1 87 ? -15.426 9.629 -2.668 1.00 61.66 87 ASP A C 1
ATOM 715 O O . ASP A 1 87 ? -14.951 10.644 -2.156 1.00 61.66 87 ASP A O 1
ATOM 719 N N . ASP A 1 88 ? -15.090 8.412 -2.226 1.00 68.81 88 ASP A N 1
ATOM 720 C CA . ASP A 1 88 ? -14.082 8.216 -1.178 1.00 68.81 88 ASP A CA 1
ATOM 721 C C . ASP A 1 88 ? -12.719 8.777 -1.621 1.00 68.81 88 ASP A C 1
ATOM 723 O O . ASP A 1 88 ? -12.145 8.371 -2.636 1.00 68.81 88 ASP A O 1
ATOM 727 N N . GLU A 1 89 ? -12.188 9.724 -0.846 1.00 80.19 89 GLU A N 1
ATOM 728 C CA . GLU A 1 89 ? -10.849 10.266 -1.063 1.00 80.19 89 GLU A CA 1
ATOM 729 C C . GLU A 1 89 ? -9.807 9.148 -0.886 1.00 80.19 89 GLU A C 1
ATOM 731 O O . GLU A 1 89 ? -9.868 8.347 0.056 1.00 80.19 89 GLU A O 1
ATOM 736 N N . LEU A 1 90 ? -8.840 9.084 -1.801 1.00 87.25 90 LEU A N 1
ATOM 737 C CA . LEU A 1 90 ? -7.780 8.080 -1.790 1.00 87.25 90 LEU A CA 1
ATOM 738 C C . LEU A 1 90 ? -6.451 8.728 -1.412 1.00 87.25 90 LEU A C 1
ATOM 740 O O . LEU A 1 90 ? -6.106 9.798 -1.913 1.00 87.25 90 LEU A O 1
ATOM 744 N N . GLU A 1 91 ? -5.683 8.040 -0.579 1.00 89.50 91 GLU A N 1
ATOM 745 C CA . GLU A 1 91 ? -4.287 8.356 -0.327 1.00 89.50 91 GLU A CA 1
ATOM 746 C C . GLU A 1 91 ? -3.414 7.579 -1.316 1.00 89.50 91 GLU A C 1
ATOM 748 O O . GLU A 1 91 ? -3.551 6.362 -1.464 1.00 89.50 91 GLU A O 1
ATOM 753 N N . ILE A 1 92 ? -2.539 8.295 -2.023 1.00 90.62 92 ILE A N 1
ATOM 754 C CA . ILE A 1 92 ? -1.581 7.715 -2.967 1.00 90.62 92 ILE A CA 1
ATOM 755 C C . ILE A 1 92 ? -0.275 7.490 -2.215 1.00 90.62 92 ILE A C 1
ATOM 757 O O . ILE A 1 92 ? 0.375 8.456 -1.817 1.00 90.62 92 ILE A O 1
ATOM 761 N N . ILE A 1 93 ? 0.118 6.228 -2.056 1.00 91.00 93 ILE A N 1
ATOM 762 C CA . ILE A 1 93 ? 1.340 5.854 -1.343 1.00 91.00 93 ILE A CA 1
ATOM 763 C C . ILE A 1 93 ? 2.315 5.192 -2.321 1.00 91.00 93 ILE A C 1
ATOM 765 O O . ILE A 1 93 ? 1.962 4.174 -2.931 1.00 91.00 93 ILE A O 1
ATOM 769 N N . PRO A 1 94 ? 3.540 5.723 -2.481 1.00 90.88 94 PRO A N 1
ATOM 770 C CA . PRO A 1 94 ? 4.593 5.054 -3.230 1.00 90.88 94 PRO A CA 1
ATOM 771 C C . PRO A 1 94 ? 4.898 3.667 -2.654 1.00 90.88 94 PRO A C 1
ATOM 773 O O . PRO A 1 94 ? 5.029 3.473 -1.445 1.00 90.88 94 PRO A O 1
ATOM 776 N N . LEU A 1 95 ? 5.067 2.683 -3.533 1.00 89.62 95 LEU A N 1
ATOM 777 C CA . LEU A 1 95 ? 5.435 1.324 -3.151 1.00 89.62 95 LEU A CA 1
ATOM 778 C C . LEU A 1 95 ? 6.816 1.302 -2.480 1.00 89.62 95 LEU A C 1
ATOM 780 O O . LEU A 1 95 ? 7.034 0.504 -1.575 1.00 89.62 95 LEU A O 1
ATOM 784 N N . GLY A 1 96 ? 7.726 2.197 -2.884 1.00 87.31 96 GLY A N 1
ATOM 785 C CA . GLY A 1 96 ? 9.014 2.388 -2.216 1.00 87.31 96 GLY A CA 1
ATOM 786 C C . GLY A 1 96 ? 8.867 2.700 -0.724 1.00 87.31 96 GLY A C 1
ATOM 787 O O . GLY A 1 96 ? 9.516 2.049 0.089 1.00 87.31 96 GLY A O 1
ATOM 788 N N . ASP A 1 97 ? 7.956 3.602 -0.358 1.00 88.50 97 ASP A N 1
ATOM 789 C CA . ASP A 1 97 ? 7.712 3.999 1.036 1.00 88.50 97 ASP A CA 1
ATOM 790 C C . ASP A 1 97 ? 7.126 2.828 1.843 1.00 88.50 97 ASP A C 1
ATOM 792 O O . ASP A 1 97 ? 7.579 2.501 2.947 1.00 88.50 97 ASP A O 1
ATOM 796 N N . LEU A 1 98 ? 6.178 2.097 1.241 1.00 89.31 98 LEU A N 1
ATOM 797 C CA . LEU A 1 98 ? 5.628 0.874 1.832 1.00 89.31 98 LEU A CA 1
ATOM 798 C C . LEU A 1 98 ? 6.702 -0.191 2.064 1.00 89.31 98 LEU A C 1
ATOM 800 O O . LEU A 1 98 ? 6.609 -0.950 3.025 1.00 89.31 98 LEU A O 1
ATOM 804 N N . LEU A 1 99 ? 7.749 -0.233 1.243 1.00 87.25 99 LEU A N 1
ATOM 805 C CA . LEU A 1 99 ? 8.825 -1.222 1.319 1.00 87.25 99 LEU A CA 1
ATOM 806 C C . LEU A 1 99 ? 10.107 -0.699 1.992 1.00 87.25 99 LEU A C 1
ATOM 808 O O . LEU A 1 99 ? 11.036 -1.474 2.200 1.00 87.25 99 LEU A O 1
ATOM 812 N N . GLU A 1 100 ? 10.147 0.569 2.413 1.00 83.62 100 GLU A N 1
ATOM 813 C CA . GLU A 1 100 ? 11.333 1.192 3.015 1.00 83.62 100 GLU A CA 1
ATOM 814 C C . GLU A 1 100 ? 11.881 0.373 4.198 1.00 83.62 100 GLU A C 1
ATOM 816 O O . GLU A 1 100 ? 11.127 -0.122 5.039 1.00 83.62 100 GLU A O 1
ATOM 821 N N . GLY A 1 101 ? 13.202 0.205 4.266 1.00 68.75 101 GLY A N 1
ATOM 822 C CA . GLY A 1 101 ? 13.849 -0.571 5.326 1.00 68.75 101 GLY A CA 1
ATOM 823 C C . GLY A 1 101 ? 13.829 -2.089 5.121 1.00 68.75 101 GLY A C 1
ATOM 824 O O . GLY A 1 101 ? 14.392 -2.804 5.947 1.00 68.75 101 GLY A O 1
ATOM 825 N N . MET A 1 102 ? 13.252 -2.593 4.024 1.00 67.75 102 MET A N 1
ATOM 826 C CA . MET A 1 102 ? 13.605 -3.924 3.530 1.00 67.75 102 MET A CA 1
ATOM 827 C C . MET A 1 102 ? 14.964 -3.828 2.858 1.00 67.75 102 MET A C 1
ATOM 829 O O . MET A 1 102 ? 15.118 -3.140 1.850 1.00 67.75 102 MET A O 1
ATOM 833 N N . GLU A 1 103 ? 15.961 -4.502 3.430 1.00 56.56 103 GLU A N 1
ATOM 834 C CA . GLU A 1 103 ? 17.169 -4.803 2.674 1.00 56.56 103 GLU A CA 1
ATOM 835 C C . GLU A 1 103 ? 16.716 -5.536 1.410 1.00 56.56 103 GLU A C 1
ATOM 837 O O . GLU A 1 103 ? 15.992 -6.532 1.490 1.00 56.56 103 GLU A O 1
ATOM 842 N N . GLU A 1 104 ? 17.083 -5.018 0.237 1.00 54.12 104 GLU A N 1
ATOM 843 C CA . GLU A 1 104 ? 17.014 -5.816 -0.975 1.00 54.12 104 GLU A CA 1
ATOM 844 C C . GLU A 1 104 ? 17.820 -7.078 -0.672 1.00 54.12 104 GLU A C 1
ATOM 846 O O . GLU A 1 104 ? 19.053 -7.023 -0.606 1.00 54.12 104 GLU A O 1
ATOM 851 N N . GLU A 1 105 ? 17.138 -8.205 -0.446 1.00 48.19 105 GLU A N 1
ATOM 852 C CA . GLU A 1 105 ? 17.745 -9.521 -0.584 1.00 48.19 105 GLU A CA 1
ATOM 853 C C . GLU A 1 105 ? 18.189 -9.610 -2.044 1.00 48.19 105 GLU A C 1
ATOM 855 O O . GLU A 1 105 ? 17.492 -10.101 -2.932 1.00 48.19 105 GLU A O 1
ATOM 860 N N . ASN A 1 106 ? 19.358 -9.027 -2.299 1.00 43.41 106 ASN A N 1
ATOM 861 C CA . ASN A 1 106 ? 20.165 -9.286 -3.455 1.00 43.41 106 ASN A CA 1
ATOM 862 C C . ASN A 1 106 ? 20.366 -10.790 -3.430 1.00 43.41 106 ASN A C 1
ATOM 864 O O . ASN A 1 106 ? 21.045 -11.322 -2.550 1.00 43.41 106 ASN A O 1
ATOM 868 N N . ASP A 1 107 ? 19.751 -11.453 -4.398 1.00 46.03 107 ASP A N 1
ATOM 869 C CA . ASP A 1 107 ? 19.859 -12.879 -4.676 1.00 46.03 107 ASP A CA 1
ATOM 870 C C . ASP A 1 107 ? 21.274 -13.184 -5.216 1.00 46.03 107 ASP A C 1
ATOM 872 O O . ASP A 1 107 ? 21.489 -13.661 -6.329 1.00 46.03 107 ASP A O 1
ATOM 876 N N . PHE A 1 108 ? 22.293 -12.790 -4.446 1.00 54.34 108 PHE A N 1
ATOM 877 C CA . PHE A 1 108 ? 23.699 -12.851 -4.797 1.00 54.34 108 PHE A CA 1
ATOM 878 C C . PHE A 1 108 ? 24.468 -13.591 -3.710 1.00 54.34 108 PHE A C 1
ATOM 880 O O . PHE A 1 108 ? 25.227 -13.002 -2.939 1.00 54.34 108 PHE A O 1
ATOM 887 N N . LYS A 1 109 ? 24.277 -14.915 -3.702 1.00 46.88 109 LYS A N 1
ATOM 888 C CA . LYS 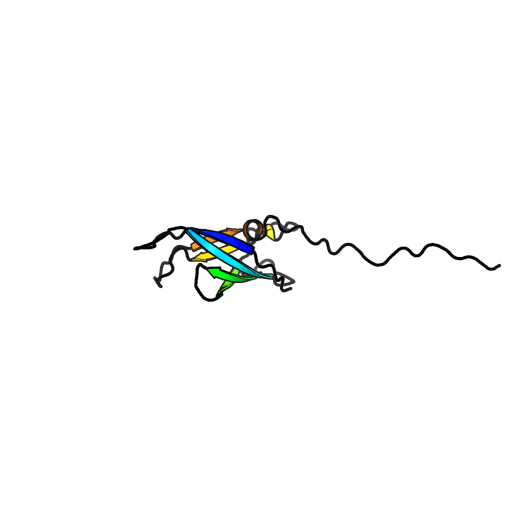A 1 109 ? 25.317 -15.962 -3.655 1.00 46.88 109 LYS A CA 1
ATOM 889 C C . LYS A 1 109 ? 24.700 -17.260 -3.136 1.00 46.88 109 LYS A C 1
ATOM 891 O O . LYS A 1 109 ? 24.333 -17.332 -1.975 1.00 46.88 109 LYS A O 1
ATOM 896 N N . ASP A 1 110 ? 24.749 -18.320 -3.939 1.00 44.53 110 ASP A N 1
ATOM 897 C CA . ASP A 1 110 ? 25.821 -19.293 -3.721 1.00 44.53 110 ASP A CA 1
ATOM 898 C C . ASP A 1 110 ? 25.948 -20.312 -4.857 1.00 44.53 110 ASP A C 1
ATOM 900 O O . ASP A 1 110 ? 25.028 -21.058 -5.181 1.00 44.53 110 ASP A O 1
ATOM 904 N N . SER A 1 111 ? 27.148 -20.386 -5.425 1.00 46.19 111 SER A N 1
ATOM 905 C CA . SER A 1 111 ? 27.783 -21.648 -5.813 1.00 46.19 111 SER A CA 1
ATOM 906 C C . SER A 1 111 ? 29.282 -21.402 -5.919 1.00 46.19 111 SER A C 1
ATOM 908 O O . SER A 1 111 ? 29.858 -21.295 -6.997 1.00 46.19 111 SER A O 1
ATOM 910 N N . ALA A 1 112 ? 29.871 -21.227 -4.737 1.00 50.41 112 ALA A N 1
ATOM 911 C CA . ALA A 1 112 ? 31.136 -21.807 -4.315 1.00 50.41 112 ALA A CA 1
ATOM 912 C C . ALA A 1 112 ? 32.193 -22.093 -5.398 1.00 50.41 112 ALA A C 1
ATOM 914 O O . ALA A 1 112 ? 32.187 -23.107 -6.098 1.00 50.41 112 ALA A O 1
ATOM 915 N N . THR A 1 113 ? 33.223 -21.256 -5.360 1.00 49.56 113 THR A N 1
ATOM 916 C CA . THR A 1 113 ? 34.626 -21.632 -5.522 1.00 49.56 113 THR A CA 1
ATOM 917 C C . THR A 1 113 ? 34.903 -23.006 -4.887 1.00 49.56 113 THR A C 1
ATOM 919 O O . THR A 1 113 ? 34.824 -23.156 -3.669 1.00 49.56 113 THR A O 1
ATOM 922 N N . LYS A 1 114 ? 35.287 -24.005 -5.688 1.00 49.75 114 LYS A N 1
ATOM 923 C CA . LYS A 1 114 ? 36.092 -25.137 -5.209 1.00 49.75 114 LYS A CA 1
ATOM 924 C C . LYS A 1 114 ? 37.520 -24.933 -5.692 1.00 49.75 114 LYS A C 1
ATOM 926 O O . LYS A 1 114 ? 37.807 -25.077 -6.877 1.00 49.75 114 LYS A O 1
ATOM 931 N N . GLY A 1 115 ? 38.380 -24.547 -4.757 1.00 44.50 115 GLY A N 1
ATOM 932 C CA . GLY A 1 115 ? 39.819 -24.685 -4.905 1.00 44.50 115 GLY A CA 1
ATOM 933 C C . GLY A 1 115 ? 40.222 -26.159 -4.872 1.00 44.50 115 GLY A C 1
ATOM 934 O O . GLY A 1 115 ? 39.651 -26.935 -4.110 1.00 44.50 115 GLY A O 1
ATOM 935 N N . GLU A 1 116 ? 41.182 -26.459 -5.745 1.00 49.56 116 GLU A N 1
ATOM 936 C CA . GLU A 1 116 ? 42.278 -27.431 -5.637 1.00 49.56 116 GLU A CA 1
ATOM 937 C C . GLU A 1 116 ? 41.960 -28.902 -5.314 1.00 49.56 116 GLU A C 1
ATOM 939 O O . GLU A 1 116 ? 41.570 -29.244 -4.206 1.00 49.56 116 GLU A O 1
ATOM 944 N N . ASP A 1 117 ? 42.297 -29.792 -6.259 1.00 47.16 117 ASP A N 1
ATOM 945 C CA . ASP A 1 117 ? 43.305 -30.821 -5.969 1.00 47.16 117 ASP A CA 1
ATOM 946 C C . ASP A 1 117 ? 44.006 -31.354 -7.240 1.00 47.16 117 ASP A C 1
ATOM 948 O O . ASP A 1 117 ? 43.510 -31.217 -8.359 1.00 47.16 117 ASP A O 1
ATOM 952 N N . GLN A 1 118 ? 45.214 -31.879 -7.033 1.00 52.84 118 GLN A N 1
ATOM 953 C CA . GLN A 1 118 ? 46.321 -32.117 -7.975 1.00 52.84 118 GLN A CA 1
ATOM 954 C C . GLN A 1 118 ? 46.267 -33.429 -8.809 1.00 52.84 118 GLN A C 1
ATOM 956 O O . GLN A 1 118 ? 45.470 -34.318 -8.529 1.00 52.84 118 GLN A O 1
ATOM 961 N N . HIS A 1 119 ? 47.253 -33.553 -9.727 1.00 43.19 119 HIS A N 1
ATOM 962 C CA . HIS A 1 119 ? 47.716 -34.710 -10.542 1.00 43.19 119 HIS A CA 1
ATOM 963 C C . HIS A 1 119 ? 46.855 -35.076 -11.774 1.00 43.19 119 HIS A C 1
ATOM 965 O O . HIS A 1 119 ? 45.637 -35.067 -11.718 1.00 43.19 119 HIS A O 1
ATOM 971 N N . ASP A 1 120 ? 47.374 -35.346 -12.977 1.00 43.53 120 ASP A N 1
ATOM 972 C CA . ASP A 1 120 ? 48.629 -35.979 -13.410 1.00 43.53 120 ASP A CA 1
ATOM 973 C C . ASP A 1 120 ? 49.039 -35.494 -14.817 1.00 43.53 120 ASP A C 1
ATOM 975 O O . ASP A 1 120 ? 48.173 -35.328 -15.687 1.00 43.53 120 ASP A O 1
ATOM 979 N N . LYS A 1 121 ? 50.351 -35.368 -15.069 1.00 45.91 121 LYS A N 1
ATOM 980 C CA . LYS A 1 121 ? 51.012 -35.757 -16.331 1.00 45.91 121 LYS A CA 1
ATOM 981 C C . LYS A 1 121 ? 52.532 -35.732 -16.219 1.00 45.91 121 LYS A C 1
ATOM 983 O O . LYS A 1 121 ? 53.064 -34.732 -15.693 1.00 45.91 121 LYS A O 1
#